Protein 3RJ2 (pdb70)

Structure (mmCIF, N/CA/C/O backbone):
data_3RJ2
#
_entry.id   3RJ2
#
_cell.length_a   60.066
_cell.length_b   41.002
_cell.length_c   52.386
_cell.angle_alpha   90.00
_cell.angle_beta   95.33
_cell.angle_gamma   90.00
#
_symmetry.space_group_name_H-M   'C 1 2 1'
#
loop_
_entity.id
_entity.type
_entity.pdbx_description
1 polymer 'Putative uncharacterized protein'
2 water water
#
loop_
_atom_site.group_PDB
_atom_site.id
_atom_site.type_symbol
_atom_site.label_atom_id
_atom_site.label_alt_id
_atom_site.label_comp_id
_atom_site.label_asym_id
_atom_site.label_entity_id
_atom_site.label_seq_id
_atom_site.pdbx_PDB_ins_code
_atom_site.Cartn_x
_atom_site.Cartn_y
_atom_site.Cartn_z
_atom_site.occupancy
_atom_site.B_iso_or_equiv
_atom_site.auth_seq_id
_atom_site.auth_comp_id
_atom_site.auth_asym_id
_atom_site.auth_atom_id
_atom_site.pdbx_PDB_model_num
ATOM 1 N N . ILE A 1 5 ? 11.160 12.735 38.524 1.00 17.83 5 ILE X N 1
ATOM 2 C CA . ILE A 1 5 ? 10.420 14.049 38.623 1.00 17.20 5 ILE X CA 1
ATOM 3 C C . ILE A 1 5 ? 10.346 14.763 37.270 1.00 17.11 5 ILE X C 1
ATOM 4 O O . ILE A 1 5 ? 11.362 15.123 36.668 1.00 16.48 5 ILE X O 1
ATOM 9 N N . VAL A 1 6 ? 9.123 14.960 36.798 1.00 17.71 6 VAL X N 1
ATOM 10 C CA . VAL A 1 6 ? 8.883 15.608 35.521 1.00 18.19 6 VAL X CA 1
ATOM 11 C C . VAL A 1 6 ? 7.898 16.713 35.787 1.00 18.85 6 VAL X C 1
ATOM 12 O O . VAL A 1 6 ? 6.796 16.467 36.261 1.00 19.61 6 VAL X O 1
ATOM 16 N N . ALA A 1 7 ? 8.317 17.938 35.528 1.00 19.47 7 ALA X N 1
ATOM 17 C CA . ALA A 1 7 ? 7.488 19.097 35.816 1.00 20.56 7 ALA X CA 1
ATOM 18 C C . ALA A 1 7 ? 7.020 19.752 34.528 1.00 21.34 7 ALA X C 1
ATOM 19 O O . ALA A 1 7 ? 7.816 20.015 33.624 1.00 21.82 7 ALA X O 1
ATOM 21 N N . ASN A 1 8 ? 5.714 19.972 34.438 1.00 22.14 8 ASN X N 1
ATOM 22 C CA . ASN A 1 8 ? 5.125 20.715 33.344 1.00 23.24 8 ASN X CA 1
ATOM 23 C C . ASN A 1 8 ? 4.774 22.098 33.893 1.00 23.15 8 ASN X C 1
ATOM 24 O O . ASN A 1 8 ? 3.867 22.225 34.720 1.00 22.88 8 ASN X O 1
ATOM 29 N N . CYS A 1 9 ? 5.524 23.117 33.465 1.00 22.76 9 CYS X N 1
ATOM 30 C CA . CYS A 1 9 ? 5.313 24.489 33.924 1.00 22.60 9 CYS X CA 1
ATOM 31 C C . CYS A 1 9 ? 4.715 25.369 32.837 1.00 21.85 9 CYS X C 1
ATOM 32 O O . CYS A 1 9 ? 5.319 25.539 31.767 1.00 20.74 9 CYS X O 1
ATOM 35 N N . GLU A 1 10 ? 3.527 25.911 33.127 1.00 20.89 10 GLU X N 1
ATOM 36 C CA . GLU A 1 10 ? 2.913 26.973 32.326 1.00 20.68 10 GLU X CA 1
ATOM 37 C C . GLU A 1 10 ? 3.118 28.329 33.003 1.00 19.03 10 GLU X C 1
ATOM 38 O O . GLU A 1 10 ? 2.507 28.621 34.024 1.00 18.45 10 GLU X O 1
ATOM 44 N N . PHE A 1 11 ? 3.993 29.134 32.418 1.00 17.76 11 PHE X N 1
ATOM 45 C CA . PHE A 1 11 ? 4.214 30.505 32.831 1.00 16.88 11 PHE X CA 1
ATOM 46 C C . PHE A 1 11 ? 3.266 31.377 32.049 1.00 16.14 11 PHE X C 1
ATOM 47 O O . PHE A 1 11 ? 3.208 31.284 30.829 1.00 16.73 11 PHE X O 1
ATOM 55 N N . VAL A 1 12 ? 2.497 32.188 32.767 1.00 15.63 12 VAL X N 1
ATOM 56 C CA . VAL A 1 12 ? 1.442 33.021 32.177 1.00 15.12 12 VAL X CA 1
ATOM 57 C C . VAL A 1 12 ? 1.842 34.479 32.319 1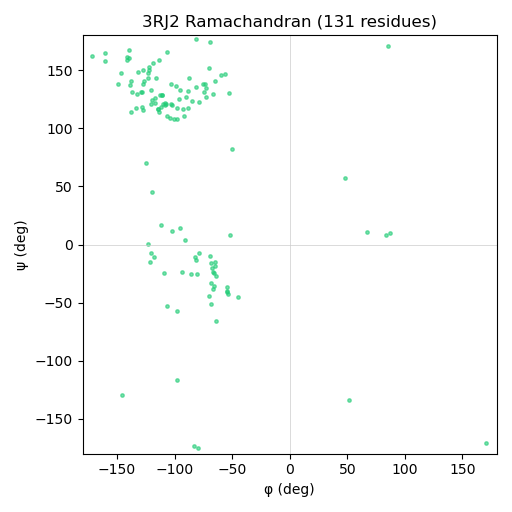.00 15.01 12 VAL X C 1
ATOM 58 O O . VAL A 1 12 ? 2.210 34.897 33.408 1.00 14.69 12 VAL X O 1
ATOM 62 N N . ASN A 1 13 ? 1.801 35.248 31.226 1.00 15.73 13 ASN X N 1
ATOM 63 C CA . ASN A 1 13 ? 2.080 36.685 31.315 1.00 16.48 13 ASN X CA 1
ATOM 64 C C . ASN A 1 13 ? 0.843 37.489 31.738 1.00 17.67 13 ASN X C 1
ATOM 65 O O . ASN A 1 13 ? -0.182 36.895 32.063 1.00 17.77 13 ASN X O 1
ATOM 70 N N . ALA A 1 14 ? 0.931 38.826 31.721 1.00 18.74 14 ALA X N 1
ATOM 71 C CA . ALA A 1 14 ? -0.146 39.688 32.217 1.00 19.90 14 ALA X CA 1
ATOM 72 C C . ALA A 1 14 ? -1.452 39.586 31.421 1.00 20.92 14 ALA X C 1
ATOM 73 O O . ALA A 1 14 ? -2.533 39.832 31.948 1.00 21.53 14 ALA X O 1
ATOM 75 N N . THR A 1 15 ? -1.359 39.234 30.149 1.00 21.41 15 THR X N 1
ATOM 76 C CA . THR A 1 15 ? -2.550 39.158 29.336 1.00 22.20 15 THR X CA 1
ATOM 77 C C . THR A 1 15 ? -3.027 37.715 29.130 1.00 21.91 15 THR X C 1
ATOM 78 O O . THR A 1 15 ? -3.885 37.478 28.288 1.00 22.81 15 THR X O 1
ATOM 82 N N . GLY A 1 16 ? -2.473 36.761 29.879 1.00 21.16 16 GLY X N 1
ATOM 83 C CA . GLY A 1 16 ? -2.887 35.354 29.773 1.00 20.62 16 GLY X CA 1
ATOM 84 C C . GLY A 1 16 ? -2.289 34.452 28.694 1.00 20.40 16 GLY X C 1
ATOM 85 O O . GLY A 1 16 ? -2.746 33.328 28.505 1.00 19.79 16 GLY X O 1
ATOM 86 N N . LYS A 1 17 ? -1.281 34.930 27.969 1.00 20.72 17 LYS X N 1
ATOM 87 C CA . LYS A 1 17 ? -0.585 34.075 27.026 1.00 21.45 17 LYS X CA 1
ATOM 88 C C . LYS A 1 17 ? 0.302 33.141 27.842 1.00 22.21 17 LYS X C 1
ATOM 89 O O . LYS A 1 17 ? 1.007 33.591 28.751 1.00 22.40 17 LYS X O 1
ATOM 95 N N . LYS A 1 18 ? 0.244 31.848 27.544 1.00 22.88 18 LYS X N 1
ATOM 96 C CA . LYS A 1 18 ? 0.994 30.847 28.314 1.00 24.32 18 LYS X CA 1
ATOM 97 C C . LYS A 1 18 ? 2.239 30.359 27.593 1.00 24.27 18 LYS X C 1
ATOM 98 O O . LYS A 1 18 ? 2.227 30.136 26.388 1.00 24.95 18 LYS X O 1
ATOM 104 N N . THR A 1 19 ? 3.316 30.215 28.347 1.00 24.07 19 THR X N 1
ATOM 105 C CA . THR A 1 19 ? 4.546 29.630 27.839 1.00 23.72 19 THR X CA 1
ATOM 106 C C . THR A 1 19 ? 4.743 28.327 28.610 1.00 23.44 19 THR X C 1
ATOM 107 O O . THR A 1 19 ? 4.876 28.316 29.835 1.00 22.06 19 THR X O 1
ATOM 111 N N . THR A 1 20 ? 4.709 27.221 27.883 1.00 23.74 20 THR X N 1
ATOM 112 C CA . THR A 1 20 ? 4.856 25.921 28.500 1.00 24.46 20 THR X CA 1
ATOM 113 C C . THR A 1 20 ? 6.306 25.467 28.434 1.00 24.38 20 THR X C 1
ATOM 114 O O . THR A 1 20 ? 6.961 25.585 27.395 1.00 24.44 20 THR X O 1
ATOM 118 N N . ILE A 1 21 ? 6.804 24.981 29.564 1.00 24.39 21 ILE X N 1
ATOM 119 C CA . ILE A 1 21 ? 8.126 24.399 29.630 1.00 24.72 21 ILE X CA 1
ATOM 120 C C . ILE A 1 21 ? 8.012 23.040 30.293 1.00 25.33 21 ILE X C 1
ATOM 121 O O . ILE A 1 21 ? 7.374 22.905 31.332 1.00 25.14 21 ILE X O 1
ATOM 126 N N . LEU A 1 22 ? 8.607 22.027 29.673 1.00 26.20 22 LEU X N 1
ATOM 127 C CA . LEU A 1 22 ? 8.596 20.690 30.238 1.00 27.70 22 LEU X CA 1
ATOM 128 C C . LEU A 1 22 ? 9.993 20.417 30.771 1.00 28.48 22 LEU X C 1
ATOM 129 O O . LEU A 1 22 ? 10.930 20.263 29.998 1.00 28.47 22 LEU X O 1
ATOM 134 N N . VAL A 1 23 ? 10.144 20.352 32.087 1.00 29.65 23 VAL X N 1
ATOM 135 C CA . VAL A 1 23 ? 11.488 20.226 32.661 1.00 31.16 23 VAL X CA 1
ATOM 136 C C . VAL A 1 23 ? 12.288 18.945 32.331 1.00 32.37 23 VAL X C 1
ATOM 137 O O . VAL A 1 23 ? 13.308 19.028 31.640 1.00 33.59 23 VAL X O 1
ATOM 141 N N . ASN A 1 24 ? 11.862 17.773 32.776 1.00 33.34 24 ASN X N 1
ATOM 142 C CA . ASN A 1 24 ? 12.710 16.589 32.564 1.00 34.25 24 ASN X CA 1
ATOM 143 C C . ASN A 1 24 ? 12.117 15.469 31.675 1.00 35.36 24 ASN X C 1
ATOM 144 O O . ASN A 1 24 ? 11.082 14.927 31.990 1.00 35.74 24 ASN X O 1
ATOM 149 N N . GLU A 1 25 ? 12.771 15.101 30.578 1.00 37.55 25 GLU X N 1
ATOM 150 C CA . GLU A 1 25 ? 12.322 13.903 29.813 1.00 39.49 25 GLU X CA 1
ATOM 151 C C . GLU A 1 25 ? 13.391 12.842 29.519 1.00 40.28 25 GLU X C 1
ATOM 152 O O . GLU A 1 25 ? 14.364 13.108 28.810 1.00 40.93 25 GLU X O 1
ATOM 158 N N . ASN A 1 26 ? 13.224 11.645 30.070 1.00 41.32 26 ASN X N 1
ATOM 159 C CA . ASN A 1 26 ? 12.323 11.389 31.190 1.00 42.45 26 ASN X CA 1
ATOM 160 C C . ASN A 1 26 ? 13.280 10.877 32.242 1.00 43.36 26 ASN X C 1
ATOM 161 O O . ASN A 1 26 ? 13.024 9.870 32.913 1.00 43.74 26 ASN X O 1
ATOM 166 N N . TRP A 1 27 ? 14.401 11.595 32.358 1.00 44.05 27 TRP X N 1
ATOM 167 C CA . TRP A 1 27 ? 15.605 11.117 33.030 1.00 44.95 27 TRP X CA 1
ATOM 168 C C . TRP A 1 27 ? 15.290 10.568 34.418 1.00 44.33 27 TRP X C 1
ATOM 169 O O . TRP A 1 27 ? 15.412 11.264 35.431 1.00 43.60 27 TRP X O 1
ATOM 180 N N . ALA A 1 28 ? 14.836 9.305 34.412 1.00 44.20 28 ALA X N 1
ATOM 181 C CA . ALA A 1 28 ? 14.551 8.506 35.620 1.00 43.68 28 ALA X CA 1
ATOM 182 C C . ALA A 1 28 ? 15.749 8.497 36.583 1.00 43.00 28 ALA X C 1
ATOM 183 O O . ALA A 1 28 ? 15.785 7.757 37.581 1.00 43.15 28 ALA X O 1
ATOM 185 N N . LYS A 1 29 ? 16.726 9.336 36.248 1.00 42.05 29 LYS X N 1
ATOM 186 C CA . LYS A 1 29 ? 17.786 9.732 37.156 1.00 41.21 29 LYS X CA 1
ATOM 187 C C . LYS A 1 29 ? 17.107 10.596 38.214 1.00 39.44 29 LYS X C 1
ATOM 188 O O . LYS A 1 29 ? 15.915 10.854 38.129 1.00 39.75 29 LYS X O 1
ATOM 194 N N . TYR A 1 30 ? 17.835 11.000 39.237 1.00 37.51 30 TYR X N 1
ATOM 195 C CA . TYR A 1 30 ? 17.164 11.365 40.475 1.00 35.12 30 TYR X CA 1
ATOM 196 C C . TYR A 1 30 ? 16.947 12.889 40.654 1.00 32.14 30 TYR X C 1
ATOM 197 O O . TYR A 1 30 ? 16.216 13.490 39.845 1.00 31.58 30 TYR X O 1
ATOM 206 N N . CYS A 1 31 ? 17.556 13.505 41.674 1.00 28.35 31 CYS X N 1
ATOM 207 C CA . CYS A 1 31 ? 17.399 14.947 41.935 1.00 24.86 31 CYS X CA 1
ATOM 208 C C . CYS A 1 31 ? 17.980 15.837 40.838 1.00 22.77 31 CYS X C 1
ATOM 209 O O . CYS A 1 31 ? 19.033 15.540 40.272 1.00 22.49 31 CYS X O 1
ATOM 212 N N . TRP A 1 32 ? 17.276 16.921 40.539 1.00 19.96 32 TRP X N 1
ATOM 213 C CA . TRP A 1 32 ? 17.794 17.953 39.650 1.00 17.35 32 TRP X CA 1
ATOM 214 C C . TRP A 1 32 ? 17.444 19.352 40.142 1.00 16.16 32 TRP X C 1
ATOM 215 O O . TRP A 1 32 ? 16.641 19.518 41.060 1.00 15.05 32 TRP X O 1
ATOM 226 N N . ILE A 1 33 ? 18.098 20.345 39.545 1.00 15.16 33 ILE X N 1
ATOM 227 C CA . ILE A 1 33 ? 17.809 21.755 39.782 1.00 14.49 33 ILE X CA 1
ATOM 228 C C . ILE A 1 33 ? 17.587 22.352 38.407 1.00 13.90 33 ILE X C 1
ATOM 229 O O . ILE A 1 33 ? 18.258 21.983 37.437 1.00 13.82 33 ILE X O 1
ATOM 234 N N . TRP A 1 34 ? 16.610 23.243 38.323 1.00 12.94 34 TRP X N 1
ATOM 235 C CA . TRP A 1 34 ? 16.261 23.890 37.081 1.00 12.56 34 TRP X CA 1
ATOM 236 C C . TRP A 1 34 ? 16.221 25.400 37.284 1.00 12.29 34 TRP X C 1
ATOM 237 O O . TRP A 1 34 ? 15.621 25.887 38.241 1.00 11.19 34 TRP X O 1
ATOM 248 N N . THR A 1 35 ? 16.885 26.116 36.382 1.00 12.12 35 THR X N 1
ATOM 249 C CA . THR A 1 35 ? 16.922 27.579 36.370 1.00 13.03 35 THR X CA 1
ATOM 250 C C . THR A 1 35 ? 16.370 28.152 35.058 1.00 12.55 35 THR X C 1
ATOM 251 O O . THR A 1 35 ? 16.733 27.705 33.976 1.00 12.65 35 THR X O 1
ATOM 255 N N . TYR A 1 36 ? 15.503 29.151 35.163 1.00 12.40 36 TYR X N 1
ATOM 256 C CA . TYR A 1 36 ? 14.881 29.753 33.988 1.00 12.82 36 TYR X CA 1
ATOM 257 C C . TYR A 1 36 ? 14.937 31.262 34.094 1.00 13.13 36 TYR X C 1
ATOM 258 O O . TYR A 1 36 ? 14.368 31.843 35.019 1.00 13.28 36 TYR X O 1
ATOM 267 N N . LYS A 1 37 ? 15.632 31.885 33.151 1.00 13.56 37 LYS X N 1
ATOM 268 C CA . LYS A 1 37 ? 15.652 33.337 33.025 1.00 14.67 37 LYS X CA 1
ATOM 269 C C . LYS A 1 37 ? 14.437 33.740 32.205 1.00 14.51 37 LYS X C 1
ATOM 270 O O . LYS A 1 37 ? 14.259 33.251 31.100 1.00 14.52 37 LYS X O 1
ATOM 276 N N . PHE A 1 38 ? 13.595 34.607 32.756 1.00 14.75 38 PHE X N 1
ATOM 277 C CA . PHE A 1 38 ? 12.382 35.058 32.063 1.00 15.07 38 PHE X CA 1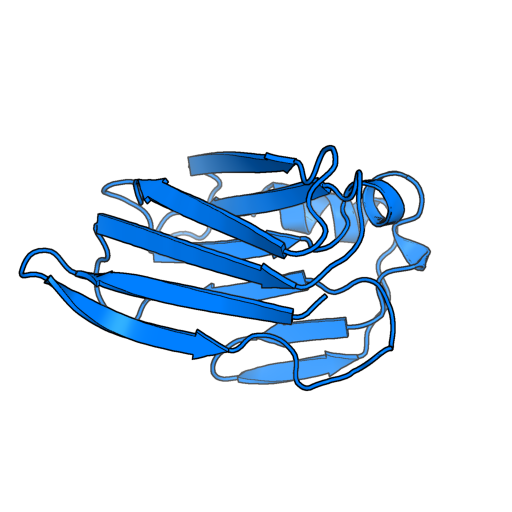
ATOM 278 C C . PHE A 1 38 ? 12.719 35.898 30.829 1.00 15.91 38 PHE X C 1
ATOM 279 O O . PHE A 1 38 ? 13.525 36.829 30.921 1.00 15.82 38 PHE X O 1
ATOM 287 N N . PRO A 1 39 ? 12.124 35.559 29.669 1.00 16.81 39 PRO X N 1
ATOM 288 C CA . PRO A 1 39 ? 12.257 36.428 28.495 1.00 17.32 39 PRO X CA 1
ATOM 289 C C . PRO A 1 39 ? 11.250 37.591 28.547 1.00 18.01 39 PRO X C 1
ATOM 290 O O . PRO A 1 39 ? 11.365 38.536 27.766 1.00 17.91 39 PRO X O 1
ATOM 294 N N . GLU A 1 40 ? 10.297 37.511 29.484 1.00 18.20 40 GLU X N 1
ATOM 295 C CA . GLU A 1 40 ? 9.255 38.525 29.696 1.00 18.71 40 GLU X CA 1
ATOM 296 C C . GLU A 1 40 ? 8.689 38.349 31.108 1.00 18.50 40 GLU X C 1
ATOM 297 O O . GLU A 1 40 ? 8.907 37.314 31.734 1.00 18.35 40 GLU X O 1
ATOM 303 N N . LYS A 1 41 ? 7.959 39.341 31.608 1.00 18.34 41 LYS X N 1
ATOM 304 C CA . LYS A 1 41 ? 7.395 39.251 32.962 1.00 18.55 41 LYS X CA 1
ATOM 305 C C . LYS A 1 41 ? 6.229 38.258 33.008 1.00 17.29 41 LYS X C 1
ATOM 306 O O . LYS A 1 41 ? 5.362 38.230 32.131 1.00 17.01 41 LYS X O 1
ATOM 312 N N . TYR A 1 42 ? 6.228 37.410 34.019 1.00 15.42 42 TYR X N 1
ATOM 313 C CA . TYR A 1 42 ? 5.137 36.474 34.169 1.00 14.01 42 TYR X CA 1
ATOM 314 C C . TYR A 1 42 ? 4.426 36.871 35.424 1.00 13.33 42 TYR X C 1
ATOM 315 O O . TYR A 1 42 ? 5.025 37.526 36.263 1.00 13.36 42 TYR X O 1
ATOM 324 N N . THR A 1 43 ? 3.166 36.477 35.566 1.00 12.90 43 THR X N 1
ATOM 325 C CA . THR A 1 43 ? 2.405 36.794 36.766 1.00 12.58 43 THR X CA 1
ATOM 326 C C . THR A 1 43 ? 1.903 35.546 37.472 1.00 12.93 43 THR X C 1
ATOM 327 O O . THR A 1 43 ? 1.493 35.600 38.632 1.00 12.99 43 THR X O 1
ATOM 331 N N . LEU A 1 44 ? 1.937 34.416 36.779 1.00 12.92 44 LEU X N 1
ATOM 332 C CA . LEU A 1 44 ? 1.370 33.196 37.322 1.00 13.25 44 LEU X CA 1
ATOM 333 C C . LEU A 1 44 ? 2.142 31.998 36.796 1.00 13.58 44 LEU X C 1
ATOM 334 O O . LEU A 1 44 ? 2.510 31.951 35.617 1.00 13.93 44 LEU X O 1
ATOM 339 N N . LEU A 1 45 ? 2.412 31.045 37.682 1.00 14.14 45 LEU X N 1
ATOM 340 C CA . LEU A 1 45 ? 2.973 29.761 37.294 1.00 14.49 45 LEU X CA 1
ATOM 341 C C . LEU A 1 45 ? 1.951 28.653 37.569 1.00 14.82 45 LEU X C 1
ATOM 342 O O . LEU A 1 45 ? 1.580 28.442 38.711 1.00 14.86 45 LEU X O 1
ATOM 347 N N . ARG A 1 46 ? 1.493 27.969 36.524 1.00 14.96 46 ARG X N 1
ATOM 348 C CA . ARG A 1 46 ? 0.646 26.790 36.691 1.00 16.04 46 ARG X CA 1
ATOM 349 C C . ARG A 1 46 ? 1.501 25.541 36.462 1.00 15.99 46 ARG X C 1
ATOM 350 O O . ARG A 1 46 ? 2.088 25.370 35.408 1.00 15.74 46 ARG X O 1
ATOM 358 N N . TYR A 1 47 ? 1.575 24.673 37.459 1.00 15.93 47 TYR X N 1
ATOM 359 C CA . TYR A 1 47 ? 2.451 23.520 37.359 1.00 16.19 47 TYR X CA 1
ATOM 360 C C . TYR A 1 47 ? 1.683 22.207 37.428 1.00 16.39 47 TYR X C 1
ATOM 361 O O . TYR A 1 47 ? 0.587 22.144 37.973 1.00 16.17 47 TYR X O 1
ATOM 370 N N . SER A 1 48 ? 2.288 21.163 36.873 1.00 16.70 48 SER X N 1
ATOM 371 C CA . SER A 1 48 ? 1.856 19.796 37.084 1.00 17.32 48 SER X CA 1
ATOM 372 C C . SER A 1 48 ? 3.115 18.959 37.282 1.00 17.51 48 SER X C 1
ATOM 373 O O . SER A 1 48 ? 3.924 18.841 36.360 1.00 17.17 48 SER X O 1
ATOM 376 N N . VAL A 1 49 ? 3.306 18.406 38.478 1.00 17.44 49 VAL X N 1
ATOM 377 C CA . VAL A 1 49 ? 4.556 17.711 38.780 1.00 18.31 49 VAL X CA 1
ATOM 378 C C . VAL A 1 49 ? 4.342 16.213 38.944 1.00 19.01 49 VAL X C 1
ATOM 379 O O . VAL A 1 49 ? 3.609 15.778 39.824 1.00 18.97 49 VAL X O 1
ATOM 383 N N . ASP A 1 50 ? 4.995 15.444 38.082 1.00 20.02 50 ASP X N 1
ATOM 384 C CA . ASP A 1 50 ? 4.954 13.986 38.126 1.00 21.26 50 ASP X CA 1
ATOM 385 C C . ASP A 1 50 ? 6.115 13.502 38.988 1.00 20.83 50 ASP X C 1
ATOM 386 O O . ASP A 1 50 ? 7.278 13.647 38.607 1.00 20.60 50 ASP X O 1
ATOM 391 N N . GLY A 1 51 ? 5.801 12.969 40.164 1.00 20.74 51 GLY X N 1
ATOM 392 C CA . GLY A 1 51 ? 6.814 12.480 41.086 1.00 20.76 51 GLY X CA 1
ATOM 393 C C . GLY A 1 51 ? 6.336 11.266 41.868 1.00 21.57 51 GLY X C 1
ATOM 394 O O . GLY A 1 51 ? 5.844 10.285 41.288 1.00 21.67 51 GLY X O 1
ATOM 395 N N . GLU A 1 52 ? 6.487 11.342 43.189 1.00 21.24 52 GLU X N 1
ATOM 396 C CA . GLU A 1 52 ? 6.114 10.276 44.111 1.00 21.31 52 GLU X CA 1
ATOM 397 C C . GLU A 1 52 ? 5.509 10.925 45.352 1.00 20.50 52 GLU X C 1
ATOM 398 O O . GLU A 1 52 ? 5.758 12.104 45.619 1.00 19.46 52 GLU X O 1
ATOM 404 N N . MET A 1 53 ? 4.722 10.154 46.099 1.00 19.41 53 MET X N 1
ATOM 405 C CA . MET A 1 53 ? 4.056 10.656 47.289 1.00 18.78 53 MET X CA 1
ATOM 406 C C . MET A 1 53 ? 5.094 11.154 48.267 1.00 18.24 53 MET X C 1
ATOM 407 O O . MET A 1 53 ? 6.186 10.586 48.357 1.00 17.52 53 MET X O 1
ATOM 412 N N . PHE A 1 54 ? 4.727 12.208 48.995 1.00 17.40 54 PHE X N 1
ATOM 413 C CA . PHE A 1 54 ? 5.535 12.813 50.057 1.00 17.63 54 PHE X CA 1
ATOM 414 C C . PHE A 1 54 ? 6.825 13.483 49.566 1.00 17.83 54 PHE X C 1
ATOM 415 O O . PHE A 1 54 ? 7.654 13.872 50.383 1.00 18.71 54 PHE X O 1
ATOM 423 N N . MET A 1 55 ? 6.986 13.652 48.249 1.00 17.11 55 MET X N 1
ATOM 424 C CA . MET A 1 55 ? 8.112 14.465 47.727 1.00 16.68 55 MET X CA 1
ATOM 425 C C . MET A 1 55 ? 7.895 15.948 48.032 1.00 15.53 55 MET X C 1
ATOM 426 O O . MET A 1 55 ? 6.768 16.409 48.127 1.00 15.49 55 MET X O 1
ATOM 431 N N . ARG A 1 56 ? 8.980 16.694 48.167 1.00 14.70 56 ARG X N 1
ATOM 432 C CA . ARG A 1 56 ? 8.877 18.129 48.319 1.00 14.08 56 ARG X CA 1
ATOM 433 C C . ARG A 1 56 ? 9.767 18.760 47.274 1.00 13.07 56 ARG X C 1
ATOM 434 O O . ARG A 1 56 ? 10.870 18.284 47.054 1.00 12.79 56 ARG X O 1
ATOM 442 N N . HIS A 1 57 ? 9.280 19.818 46.638 1.00 11.83 57 HIS X N 1
ATOM 443 C CA . HIS A 1 57 ? 10.092 20.624 45.725 1.00 11.50 57 HIS X CA 1
ATOM 444 C C . HIS A 1 57 ? 10.117 22.074 46.190 1.00 11.08 57 HIS X C 1
ATOM 445 O O . HIS A 1 57 ? 9.177 22.543 46.838 1.00 11.22 57 HIS X O 1
ATOM 452 N N . ARG A 1 58 ? 11.187 22.780 45.856 1.00 10.24 58 ARG X N 1
ATOM 453 C CA . ARG A 1 58 ? 11.255 24.197 46.121 1.00 10.36 58 ARG X CA 1
ATOM 454 C C . ARG A 1 58 ? 11.212 24.986 44.810 1.00 10.02 58 ARG X C 1
ATOM 455 O O . ARG A 1 58 ? 11.958 24.705 43.863 1.00 9.01 58 ARG X O 1
ATOM 463 N N . VAL A 1 59 ? 10.302 25.957 44.765 1.00 9.71 59 VAL X N 1
ATOM 464 C CA . VAL A 1 59 ? 10.239 26.943 43.690 1.00 9.68 59 VAL X CA 1
ATOM 465 C C . VAL A 1 59 ? 10.669 28.295 44.261 1.00 9.77 59 VAL X C 1
ATOM 466 O O . VAL A 1 59 ? 10.056 28.804 45.201 1.00 9.10 59 VAL X O 1
ATOM 470 N N . THR A 1 60 ? 11.717 28.863 43.681 1.00 9.55 60 THR X N 1
ATOM 471 C CA . THR A 1 60 ? 12.321 30.087 44.180 1.00 10.00 60 THR X CA 1
ATOM 472 C C . THR A 1 60 ? 12.295 31.085 43.029 1.00 10.78 60 THR X C 1
ATOM 473 O O . THR A 1 60 ? 12.436 30.702 41.847 1.00 10.75 60 THR X O 1
ATOM 477 N N . PHE A 1 61 ? 12.059 32.346 43.380 1.00 11.06 61 PHE X N 1
ATOM 478 C CA . PHE A 1 61 ? 12.172 33.451 42.445 1.00 11.58 61 PHE X CA 1
ATOM 479 C C . PHE A 1 61 ? 13.284 34.401 42.880 1.00 12.13 61 PHE X C 1
ATOM 480 O O . PHE A 1 61 ? 13.490 34.639 44.086 1.00 11.91 61 PHE X O 1
ATOM 488 N N . PHE A 1 62 ? 13.983 34.933 41.883 1.00 12.06 62 PHE X N 1
ATOM 489 C CA . PHE A 1 62 ? 15.072 35.878 42.072 1.00 12.40 62 PHE X CA 1
ATOM 490 C C . PHE A 1 62 ? 14.805 37.105 41.197 1.00 12.97 62 PHE X C 1
ATOM 491 O O . PHE A 1 62 ? 14.166 36.993 40.134 1.00 12.56 62 PHE X O 1
ATOM 499 N N . ASN A 1 63 ? 15.285 38.266 41.640 1.00 13.86 63 ASN X N 1
ATOM 500 C CA . ASN A 1 63 ? 15.133 39.508 40.862 1.00 15.28 63 ASN X CA 1
ATOM 501 C C . ASN A 1 63 ? 16.157 39.638 39.732 1.00 16.29 63 ASN X C 1
ATOM 502 O O . ASN A 1 63 ? 16.932 38.709 39.482 1.00 17.12 63 ASN X O 1
ATOM 507 N N . ALA A 1 64 ? 16.164 40.781 39.042 1.00 17.69 64 ALA X N 1
ATOM 508 C CA . ALA A 1 64 ? 16.988 40.957 37.850 1.00 18.35 64 ALA X CA 1
ATOM 509 C C . ALA A 1 64 ? 18.484 40.970 38.153 1.00 19.13 64 ALA X C 1
ATOM 510 O O . ALA A 1 64 ? 19.303 40.737 37.261 1.00 19.53 64 ALA X O 1
ATOM 512 N N . THR A 1 65 ? 18.841 41.243 39.403 1.00 19.31 65 THR X N 1
ATOM 513 C CA . THR A 1 65 ? 20.240 41.162 39.829 1.00 20.37 65 THR X CA 1
ATOM 514 C C . THR A 1 65 ? 20.575 39.762 40.376 1.00 20.41 65 THR X C 1
ATOM 515 O O . THR A 1 65 ? 21.694 39.508 40.822 1.00 20.90 65 THR X O 1
ATOM 519 N N . GLY A 1 66 ? 19.604 38.852 40.310 1.00 19.82 66 GLY X N 1
ATOM 520 C CA . GLY A 1 66 ? 19.822 37.466 40.705 1.00 19.78 66 GLY X CA 1
ATOM 521 C C . GLY A 1 66 ? 19.614 37.201 42.173 1.00 19.14 66 GLY X C 1
ATOM 522 O O . GLY A 1 66 ? 19.933 36.121 42.650 1.00 19.70 66 GLY X O 1
ATOM 523 N N . ARG A 1 67 ? 19.071 38.183 42.884 1.00 18.93 67 ARG X N 1
ATOM 524 C CA . ARG A 1 67 ? 18.878 38.083 44.326 1.00 19.19 67 ARG X CA 1
ATOM 525 C C . ARG A 1 67 ? 17.536 37.432 44.709 1.00 17.93 67 ARG X C 1
ATOM 526 O O . ARG A 1 67 ? 16.513 37.650 44.064 1.00 16.76 67 ARG X O 1
ATOM 534 N N . TYR A 1 68 ? 17.566 36.654 45.782 1.00 16.59 68 TYR X N 1
ATOM 535 C CA . TYR A 1 68 ? 16.385 35.998 46.330 1.00 16.53 68 TYR X CA 1
ATOM 536 C C . TYR A 1 68 ? 15.220 36.959 46.598 1.00 16.30 68 TYR X C 1
ATOM 537 O O . TYR A 1 68 ? 15.400 38.006 47.237 1.00 16.35 68 TYR X O 1
ATOM 546 N N . ILE A 1 69 ? 14.028 36.594 46.122 1.00 15.43 69 ILE X N 1
ATOM 547 C CA . ILE A 1 69 ? 12.803 37.332 46.467 1.00 14.46 69 ILE X CA 1
ATOM 548 C C . ILE A 1 69 ? 11.975 36.509 47.434 1.00 14.48 69 ILE X C 1
ATOM 549 O O . ILE A 1 69 ? 11.550 36.996 48.488 1.00 14.64 69 ILE X O 1
ATOM 554 N N . THR A 1 70 ? 11.712 35.266 47.049 1.00 14.01 70 THR X N 1
ATOM 555 C CA . THR A 1 70 ? 10.814 34.407 47.806 1.00 14.32 70 THR X CA 1
ATOM 556 C C . THR A 1 70 ? 10.845 32.975 47.260 1.00 13.99 70 THR X C 1
ATOM 557 O O . THR A 1 70 ? 11.297 32.745 46.137 1.00 13.53 70 THR X O 1
ATOM 561 N N . HIS A 1 71 ? 10.374 32.030 48.069 1.00 13.80 71 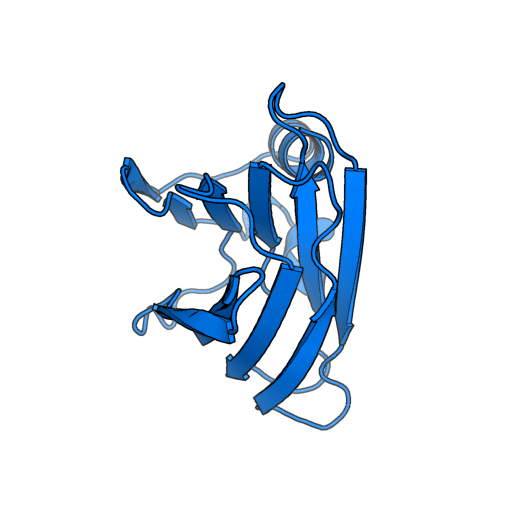HIS X N 1
ATOM 562 C CA . HIS A 1 71 ? 10.225 30.640 47.646 1.00 13.74 71 HIS X CA 1
ATOM 563 C C . HIS A 1 71 ? 8.929 30.045 48.181 1.00 14.34 71 HIS X C 1
ATOM 564 O O . HIS A 1 71 ? 8.324 30.585 49.123 1.00 13.79 71 HIS X O 1
ATOM 571 N N . THR A 1 72 ? 8.503 28.953 47.551 1.00 14.61 72 THR X N 1
ATOM 572 C CA . THR A 1 72 ? 7.391 28.141 48.025 1.00 15.38 72 THR X CA 1
ATOM 573 C C . THR A 1 72 ? 7.873 26.687 47.982 1.00 15.21 72 THR X C 1
ATOM 574 O O . THR A 1 72 ? 8.694 26.330 47.135 1.00 14.97 72 THR X O 1
ATOM 578 N N . HIS A 1 73 ? 7.384 25.861 48.898 1.00 15.18 73 HIS X N 1
ATOM 579 C CA . HIS A 1 73 ? 7.564 24.407 48.783 1.00 15.46 73 HIS X CA 1
ATOM 580 C C . HIS A 1 73 ? 6.324 23.792 48.206 1.00 15.35 73 HIS X C 1
ATOM 581 O O . HIS A 1 73 ? 5.209 24.145 48.599 1.00 15.76 73 HIS X O 1
ATOM 588 N N . LEU A 1 74 ? 6.522 22.873 47.274 1.00 15.48 74 LEU X N 1
ATOM 589 C CA . LEU A 1 74 ? 5.454 22.015 46.771 1.00 15.22 74 LEU X CA 1
ATOM 590 C C . LEU A 1 74 ? 5.520 20.664 47.501 1.00 15.55 74 LEU X C 1
ATOM 591 O O . LEU A 1 74 ? 6.520 19.957 47.409 1.00 15.37 74 LEU X O 1
ATOM 596 N N . ASN A 1 75 ? 4.465 20.335 48.248 1.00 15.61 75 ASN X N 1
ATOM 597 C CA . ASN A 1 75 ? 4.399 19.091 49.005 1.00 15.93 75 ASN X CA 1
ATOM 598 C C . ASN A 1 75 ? 3.420 18.089 48.373 1.00 16.43 75 ASN X C 1
ATOM 599 O O . ASN A 1 75 ? 2.234 18.393 48.205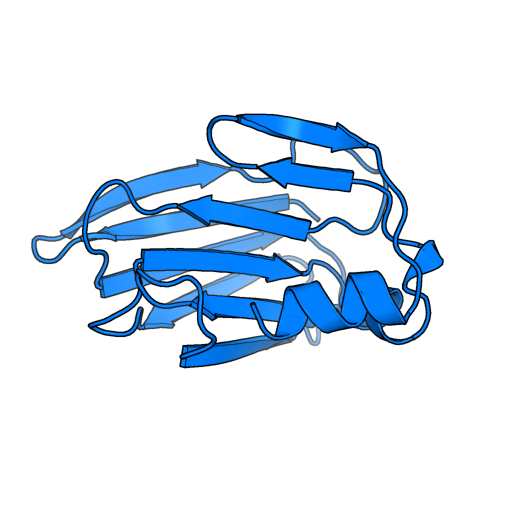 1.00 16.11 75 ASN X O 1
ATOM 604 N N . HIS A 1 76 ? 3.915 16.909 48.003 1.00 16.35 76 HIS X N 1
ATOM 605 C CA . HIS A 1 76 ? 3.072 15.921 47.307 1.00 17.10 76 HIS X CA 1
ATOM 606 C C . HIS A 1 76 ? 1.965 15.321 48.173 1.00 17.79 76 HIS X C 1
ATOM 607 O O . HIS A 1 76 ? 0.886 15.008 47.667 1.00 18.70 76 HIS X O 1
ATOM 614 N N . GLY A 1 77 ? 2.217 15.158 49.465 1.00 18.30 77 GLY X N 1
ATOM 615 C CA . GLY A 1 77 ? 1.288 14.397 50.321 1.00 19.29 77 GLY X CA 1
ATOM 616 C C . GLY A 1 77 ? 1.001 13.041 49.679 1.00 19.98 77 GLY X C 1
ATOM 617 O O . GLY A 1 77 ? 1.919 12.376 49.197 1.00 19.43 77 GLY X O 1
ATOM 618 N N . LEU A 1 78 ? -0.273 12.655 49.628 1.00 20.49 78 LEU X N 1
ATOM 619 C CA . LEU A 1 78 ? -0.663 11.378 49.036 1.00 21.33 78 LEU X CA 1
ATOM 620 C C . LEU A 1 78 ? -0.709 11.360 47.497 1.00 21.93 78 LEU X C 1
ATOM 621 O O . LEU A 1 78 ? -0.892 10.293 46.891 1.00 22.50 78 LEU X O 1
ATOM 626 N N . GLU A 1 79 ? -0.534 12.517 46.866 1.00 22.30 79 GLU X N 1
ATOM 627 C CA . GLU A 1 79 ? -0.579 12.618 45.398 1.00 23.21 79 GLU X CA 1
ATOM 628 C C . GLU A 1 79 ? 0.791 12.365 44.777 1.00 23.33 79 GLU X C 1
ATOM 629 O O . GLU A 1 79 ? 1.789 12.956 45.199 1.00 23.60 79 GLU X O 1
ATOM 635 N N . ASP A 1 80 ? 0.850 11.516 43.761 1.00 23.14 80 ASP X N 1
ATOM 636 C CA . ASP A 1 80 ? 2.102 11.354 43.022 1.00 23.51 80 ASP X CA 1
ATOM 637 C C . ASP A 1 80 ? 2.236 12.394 41.909 1.00 22.80 80 ASP X C 1
ATOM 638 O O . ASP A 1 80 ? 3.343 12.733 41.493 1.00 22.62 80 ASP X O 1
ATOM 643 N N . VAL A 1 81 ? 1.099 12.894 41.439 1.00 22.29 81 VAL X N 1
ATOM 644 C CA . VAL A 1 81 ? 1.066 14.004 40.488 1.00 21.74 81 VAL X CA 1
ATOM 645 C C . VAL A 1 81 ? 0.443 15.216 41.181 1.00 21.56 81 VAL X C 1
ATOM 646 O O . VAL A 1 81 ? -0.733 15.200 41.559 1.00 21.46 81 VAL X O 1
ATOM 650 N N . LEU A 1 82 ? 1.257 16.252 41.368 1.00 21.10 82 LEU X N 1
ATOM 651 C CA . LEU A 1 82 ? 0.860 17.430 42.132 1.00 20.65 82 LEU X CA 1
ATOM 652 C C . LEU A 1 82 ? 0.644 18.613 41.209 1.00 20.69 82 LEU X C 1
ATOM 653 O O . LEU A 1 82 ? 1.541 19.015 40.491 1.00 20.78 82 LEU X O 1
ATOM 658 N N . GLU A 1 83 ? -0.567 19.161 41.244 1.00 20.87 83 GLU X N 1
ATOM 659 C CA . GLU A 1 83 ? -0.968 20.233 40.362 1.00 20.74 83 GLU X CA 1
ATOM 660 C C . GLU A 1 83 ? -1.434 21.418 41.178 1.00 20.44 83 GLU X C 1
ATOM 661 O O . GLU A 1 83 ? -1.989 21.275 42.288 1.00 20.21 83 GLU X O 1
ATOM 667 N N . GLY A 1 84 ? -1.195 22.598 40.630 1.00 19.19 84 GLY X N 1
ATOM 668 C CA . GLY A 1 84 ? -1.584 23.813 41.298 1.00 18.25 84 GLY X CA 1
ATOM 669 C C . GLY A 1 84 ? -1.005 25.006 40.596 1.00 17.64 84 GLY X C 1
ATOM 670 O O . GLY A 1 84 ? -0.454 24.897 39.508 1.00 17.30 84 GLY X O 1
ATOM 671 N N . SER A 1 85 ? -1.133 26.160 41.226 1.00 17.43 85 SER X N 1
ATOM 672 C CA . SER A 1 85 ? -0.558 27.347 40.655 1.00 17.76 85 SER X CA 1
ATOM 673 C C . SER A 1 85 ? 0.028 28.216 41.735 1.00 17.27 85 SER X C 1
ATOM 674 O O . SER A 1 85 ? -0.291 28.062 42.915 1.00 17.36 85 SER X O 1
ATOM 677 N N . LEU A 1 86 ? 0.901 29.111 41.295 1.00 17.11 86 LEU X N 1
ATOM 678 C CA . LEU A 1 86 ? 1.714 29.972 42.140 1.00 17.60 86 LEU X CA 1
ATOM 679 C C . LEU A 1 86 ? 1.767 31.366 41.540 1.00 16.64 86 LEU X C 1
ATOM 680 O O . LEU A 1 86 ? 1.987 31.511 40.328 1.00 16.12 86 LEU X O 1
ATOM 685 N N . ALA A 1 87 ? 1.638 32.379 42.385 1.00 15.60 87 ALA X N 1
ATOM 686 C CA . ALA A 1 87 ? 1.821 33.745 41.935 1.00 15.79 87 ALA X CA 1
ATOM 687 C C . ALA A 1 87 ? 3.309 34.003 41.696 1.00 15.34 87 ALA X C 1
ATOM 688 O O . ALA A 1 87 ? 4.138 33.556 42.458 1.00 14.75 87 ALA X O 1
ATOM 690 N N . VAL A 1 88 ? 3.627 34.691 40.605 1.00 15.32 88 VAL X N 1
ATOM 691 C CA . VAL A 1 88 ? 4.991 35.108 40.304 1.00 14.75 88 VAL X CA 1
ATOM 692 C C . VAL A 1 88 ? 5.156 36.561 40.801 1.00 15.74 88 VAL X C 1
ATOM 693 O O . VAL A 1 88 ? 4.358 37.432 40.445 1.00 15.69 88 VAL X O 1
ATOM 697 N N . PRO A 1 89 ? 6.167 36.824 41.657 1.00 16.63 89 PRO X N 1
ATOM 698 C CA . PRO A 1 89 ? 6.403 38.177 42.176 1.00 17.39 89 PRO X CA 1
ATOM 699 C C . PRO A 1 89 ? 6.607 39.210 41.058 1.00 18.56 89 PRO X C 1
ATOM 700 O O . PRO A 1 89 ? 7.165 38.877 40.008 1.00 18.72 89 PRO X O 1
ATOM 704 N N . LYS A 1 90 ? 6.154 40.443 41.296 1.00 19.30 90 LYS X N 1
ATOM 705 C CA . LYS A 1 90 ? 6.368 41.590 40.402 1.00 20.54 90 LYS X CA 1
ATOM 706 C C . LYS A 1 90 ? 7.800 41.714 39.868 1.00 20.00 90 LYS X C 1
ATOM 707 O O . LYS A 1 90 ? 8.016 41.971 38.674 1.00 20.41 90 LYS X O 1
ATOM 713 N N . ASP A 1 91 ? 8.769 41.552 40.764 1.00 19.78 91 ASP X N 1
ATOM 714 C CA . ASP A 1 91 ? 10.202 41.729 40.452 1.00 19.42 91 ASP X CA 1
ATOM 715 C C . ASP A 1 91 ? 10.949 40.437 40.104 1.00 18.41 91 ASP X C 1
ATOM 716 O O . ASP A 1 91 ? 12.188 40.412 40.090 1.00 18.63 91 ASP X O 1
ATOM 721 N N . ALA A 1 92 ? 10.209 39.368 39.830 1.00 16.78 92 ALA X N 1
ATOM 722 C CA . ALA A 1 92 ? 10.825 38.112 39.443 1.00 15.53 92 ALA X CA 1
ATOM 723 C C . ALA A 1 92 ? 11.366 38.210 38.025 1.00 14.71 92 ALA X C 1
ATOM 724 O O . ALA A 1 92 ? 10.648 38.597 37.106 1.00 14.21 92 ALA X O 1
ATOM 726 N N . ALA A 1 93 ? 12.648 37.869 37.877 1.00 13.95 93 ALA X N 1
ATOM 727 C CA . ALA A 1 93 ? 13.311 37.777 36.576 1.00 12.96 93 ALA X CA 1
ATOM 728 C C . ALA A 1 93 ? 13.811 36.352 36.285 1.00 12.30 93 ALA X C 1
ATOM 729 O O . ALA A 1 93 ? 14.210 36.048 35.152 1.00 11.42 93 ALA X O 1
ATOM 731 N N . TYR A 1 94 ? 13.781 35.493 37.309 1.00 11.48 94 TYR X N 1
ATOM 732 C CA . TYR A 1 94 ? 14.259 34.102 37.232 1.00 11.60 94 TYR X CA 1
ATOM 733 C C . TYR A 1 94 ? 13.440 33.203 38.116 1.00 11.58 94 TYR X C 1
ATOM 734 O O . TYR A 1 94 ? 13.008 33.613 39.201 1.00 11.06 94 TYR X O 1
ATOM 743 N N . ALA A 1 95 ? 13.281 31.958 37.677 1.00 11.60 95 ALA X N 1
ATOM 744 C CA . ALA A 1 95 ? 12.692 30.920 38.503 1.00 11.69 95 ALA X CA 1
ATOM 745 C C . ALA A 1 95 ? 13.689 29.773 38.629 1.00 11.35 95 ALA X C 1
ATOM 746 O O . ALA A 1 95 ? 14.499 29.540 37.741 1.00 12.15 95 ALA X O 1
ATOM 748 N N . ARG A 1 96 ? 13.633 29.080 39.750 1.00 10.66 96 ARG X N 1
ATOM 749 C CA . ARG A 1 96 ? 14.413 27.886 39.957 1.00 10.05 96 ARG X CA 1
ATOM 750 C C . ARG A 1 96 ? 13.510 26.868 40.644 1.00 10.57 96 ARG X C 1
ATOM 751 O O . ARG A 1 96 ? 12.676 27.223 41.493 1.00 10.84 96 ARG X O 1
ATOM 759 N N . ILE A 1 97 ? 13.642 25.611 40.238 1.00 10.10 97 ILE X N 1
ATOM 760 C CA . ILE A 1 97 ? 13.006 24.515 40.947 1.00 10.65 97 ILE X CA 1
ATOM 761 C C . ILE A 1 97 ? 14.105 23.608 41.484 1.00 11.06 97 ILE X C 1
ATOM 762 O O . ILE A 1 97 ? 14.994 23.201 40.727 1.00 11.37 97 ILE X O 1
ATOM 767 N N . HIS A 1 98 ? 14.087 23.340 42.790 1.00 10.68 98 HIS X N 1
ATOM 768 C CA . HIS A 1 98 ? 14.871 22.245 43.353 1.00 10.49 98 HIS X CA 1
ATOM 769 C C . HIS A 1 98 ? 13.893 21.088 43.489 1.00 11.13 98 HIS X C 1
ATOM 770 O O . HIS A 1 98 ? 13.008 21.131 44.352 1.00 10.86 98 HIS X O 1
ATOM 777 N N . ALA A 1 99 ? 14.045 20.071 42.640 1.00 10.87 99 ALA X N 1
ATOM 778 C CA . ALA A 1 99 ? 13.206 18.873 42.668 1.00 11.75 99 ALA X CA 1
ATOM 779 C C . ALA A 1 99 ? 13.639 17.857 43.728 1.00 12.33 99 ALA X C 1
ATOM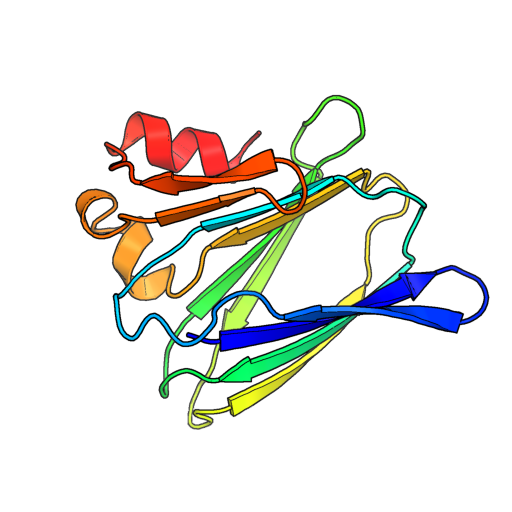 780 O O . ALA A 1 99 ? 14.822 17.561 43.870 1.00 12.93 99 ALA X O 1
ATOM 782 N N . ALA A 1 100 ? 12.663 17.317 44.456 1.00 13.09 100 ALA X N 1
ATOM 783 C CA . ALA A 1 100 ? 12.885 16.432 45.598 1.00 13.68 100 ALA X CA 1
ATOM 784 C C . ALA A 1 100 ? 13.921 17.032 46.537 1.00 14.23 100 ALA X C 1
ATOM 785 O O . ALA A 1 100 ? 14.947 16.413 46.822 1.00 14.24 100 ALA X O 1
ATOM 787 N N . ILE A 1 101 ? 13.644 18.250 47.003 1.00 14.80 101 ILE X N 1
ATOM 788 C CA . ILE A 1 101 ? 14.492 18.911 47.993 1.00 15.12 101 ILE X CA 1
ATOM 789 C C . ILE A 1 101 ? 14.378 18.195 49.343 1.00 16.07 101 ILE X C 1
ATOM 790 O O . ILE A 1 101 ? 15.140 18.487 50.268 1.00 16.05 101 ILE X O 1
ATOM 795 N N . ASN A 1 102 ? 13.421 17.267 49.448 1.00 16.85 102 ASN X N 1
ATOM 796 C CA . ASN A 1 102 ? 13.317 16.388 50.625 1.00 17.95 102 ASN X CA 1
ATOM 797 C C . ASN A 1 102 ? 14.503 15.443 50.722 1.00 18.57 102 ASN X C 1
ATOM 798 O O . ASN A 1 102 ? 14.821 14.970 51.810 1.00 19.54 102 ASN X O 1
ATOM 803 N N . VAL A 1 10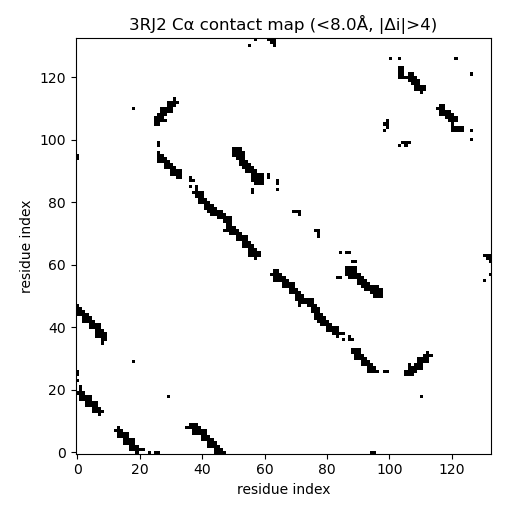3 ? 15.141 15.187 49.577 1.00 18.90 103 VAL X N 1
ATOM 804 C CA . VAL A 1 103 ? 16.355 14.383 49.484 1.00 19.04 103 VAL X CA 1
ATOM 805 C C . VAL A 1 103 ? 17.624 15.266 49.426 1.00 18.91 103 VAL X C 1
ATOM 806 O O . VAL A 1 103 ? 18.489 15.155 50.286 1.00 18.79 103 VAL X O 1
ATOM 810 N N . SER A 1 104 ? 17.703 16.160 48.437 1.00 18.23 104 SER X N 1
ATOM 811 C CA . SER A 1 104 ? 18.919 16.928 48.167 1.00 17.69 104 SER X CA 1
ATOM 812 C C . SER A 1 104 ? 19.330 17.920 49.258 1.00 17.60 104 SER X C 1
ATOM 813 O O . SER A 1 104 ? 20.508 18.265 49.365 1.00 17.73 104 SER X O 1
ATOM 816 N N . LEU A 1 105 ? 18.387 18.375 50.074 1.00 17.41 105 LEU X N 1
ATOM 817 C CA . LEU A 1 105 ? 18.728 19.373 51.099 1.00 17.59 105 LEU X CA 1
ATOM 818 C C . LEU A 1 105 ? 19.659 18.795 52.152 1.00 17.67 105 LEU X C 1
ATOM 819 O O . LEU A 1 105 ? 20.572 19.473 52.615 1.00 17.29 105 LEU X O 1
ATOM 824 N N . THR A 1 106 ? 19.426 17.535 52.507 1.00 18.30 106 THR X N 1
ATOM 825 C CA . THR A 1 106 ? 20.262 16.843 53.481 1.00 18.59 106 THR X CA 1
ATOM 826 C C . THR A 1 106 ? 21.376 16.050 52.797 1.00 18.93 106 THR X C 1
ATOM 827 O O . THR A 1 106 ? 22.412 15.789 53.407 1.00 18.45 106 THR X O 1
ATOM 831 N N . ASN A 1 107 ? 21.166 15.688 51.526 1.00 19.77 107 ASN X N 1
ATOM 832 C CA . ASN A 1 107 ? 22.169 14.970 50.714 1.00 20.41 107 ASN X CA 1
ATOM 833 C C . ASN A 1 107 ? 22.473 15.711 49.424 1.00 20.12 107 ASN X C 1
ATOM 834 O O . ASN A 1 107 ? 22.104 15.236 48.347 1.00 20.11 107 ASN X O 1
ATOM 839 N N . PRO A 1 108 ? 23.152 16.863 49.513 1.00 19.79 108 PRO X N 1
ATOM 840 C CA . PRO A 1 108 ? 23.297 17.670 48.313 1.00 19.98 108 PRO X CA 1
ATOM 841 C C . PRO A 1 108 ? 24.126 16.956 47.258 1.00 20.56 108 PRO X C 1
ATOM 842 O O . PRO A 1 108 ? 24.064 17.310 46.069 1.00 20.42 108 PRO X O 1
ATOM 846 N N . GLY A 1 109 ? 24.875 15.944 47.703 1.00 21.63 109 GLY X N 1
ATOM 847 C CA . GLY A 1 109 ? 25.631 15.058 46.812 1.00 22.50 109 GLY X CA 1
ATOM 848 C C . GLY A 1 109 ? 24.778 14.202 45.874 1.00 23.28 109 GLY X C 1
ATOM 849 O O . GLY A 1 109 ? 25.304 13.638 44.911 1.00 24.09 109 GLY X O 1
ATOM 850 N N . ASP A 1 110 ? 23.477 14.097 46.160 1.00 23.19 110 ASP X N 1
ATOM 851 C CA . ASP A 1 110 ? 22.535 13.315 45.345 1.00 23.58 110 ASP X CA 1
ATOM 852 C C . ASP A 1 110 ? 22.037 14.083 44.095 1.00 23.31 110 ASP X C 1
ATOM 853 O O . ASP A 1 110 ? 21.423 13.494 43.208 1.00 22.96 110 ASP X O 1
ATOM 858 N N . VAL A 1 111 ? 22.282 15.395 44.037 1.00 23.03 111 VAL X N 1
ATOM 859 C CA . VAL A 1 111 ? 21.963 16.182 42.842 1.00 22.78 111 VAL X CA 1
ATOM 860 C C . VAL A 1 111 ? 23.046 15.950 41.799 1.00 23.19 111 VAL X C 1
ATOM 861 O O . VAL A 1 111 ? 24.216 16.196 42.068 1.00 22.89 111 VAL X O 1
ATOM 865 N N . HIS A 1 112 ? 22.667 15.489 40.611 1.00 23.90 112 HIS X N 1
ATOM 866 C CA . HIS A 1 112 ? 23.652 15.317 39.536 1.00 24.95 112 HIS X CA 1
ATOM 867 C C . HIS A 1 112 ? 23.355 16.062 38.253 1.00 24.43 112 HIS X C 1
ATOM 868 O O . HIS A 1 112 ? 24.131 15.984 37.300 1.00 24.63 112 HIS X O 1
ATOM 875 N N . MET A 1 113 ? 22.250 16.796 38.236 1.00 24.00 113 MET X N 1
ATOM 876 C CA . MET A 1 113 ? 21.794 17.482 37.021 1.00 23.57 113 MET X CA 1
ATOM 877 C C . MET A 1 113 ? 21.314 18.896 37.336 1.00 22.62 113 MET X C 1
ATOM 878 O O . MET A 1 113 ? 20.551 19.092 38.277 1.00 21.39 113 MET X O 1
ATOM 883 N N . HIS A 1 114 ? 21.792 19.872 36.561 1.00 22.42 114 HIS X N 1
ATOM 884 C CA . HIS A 1 114 ? 21.222 21.211 36.550 1.00 22.36 114 HIS X CA 1
ATOM 885 C C . HIS A 1 114 ? 20.740 21.523 35.141 1.00 22.82 114 HIS X C 1
ATOM 886 O O . HIS A 1 114 ? 21.529 21.504 34.189 1.00 22.90 114 HIS X O 1
ATOM 893 N N . TYR A 1 115 ? 19.448 21.798 35.010 1.00 22.70 115 TYR X N 1
ATOM 894 C CA . TYR A 1 115 ? 18.888 22.215 33.733 1.00 23.86 115 TYR X CA 1
ATOM 895 C C . TYR A 1 115 ? 18.875 23.732 33.632 1.00 24.84 115 TYR X C 1
ATOM 896 O O . TYR A 1 115 ? 18.222 24.405 34.419 1.00 24.08 115 TYR X O 1
ATOM 905 N N . ASP A 1 116 ? 19.622 24.277 32.682 1.00 27.05 116 ASP X N 1
ATOM 906 C CA . ASP A 1 116 ? 19.532 25.705 32.429 1.00 29.40 116 ASP X CA 1
ATOM 907 C C . ASP A 1 116 ? 18.697 25.860 31.196 1.00 30.69 116 ASP X C 1
ATOM 908 O O . ASP A 1 116 ? 19.061 25.365 30.136 1.00 31.22 116 ASP X O 1
ATOM 913 N N . GLU A 1 117 ? 17.587 26.568 31.344 1.00 32.52 117 GLU X N 1
ATOM 914 C CA . GLU A 1 117 ? 16.508 26.547 30.362 1.00 34.51 117 GLU X CA 1
ATOM 915 C C . GLU A 1 117 ? 16.883 26.887 28.918 1.00 35.83 117 GLU X C 1
ATOM 916 O O . GLU A 1 117 ? 16.331 26.296 27.982 1.00 36.45 117 GLU X O 1
ATOM 922 N N . THR A 1 118 ? 17.803 27.823 28.721 1.00 37.13 118 THR X N 1
ATOM 923 C CA . THR A 1 118 ? 18.189 28.168 27.345 1.00 38.86 118 THR X CA 1
ATOM 924 C C . THR A 1 118 ? 19.688 27.959 27.022 1.00 39.07 118 THR X C 1
ATOM 925 O O . THR A 1 118 ? 20.107 28.060 25.860 1.00 39.36 118 THR X O 1
ATOM 929 N N . GLU A 1 119 ? 20.469 27.638 28.055 1.00 39.27 119 GLU X N 1
ATOM 930 C CA . GLU A 1 119 ? 21.891 27.316 27.915 1.00 39.13 119 GLU X CA 1
ATOM 931 C C . GLU A 1 119 ? 22.247 25.844 28.211 1.00 38.17 119 GLU X C 1
ATOM 932 O O . GLU A 1 119 ? 23.413 25.518 28.432 1.00 38.12 119 GLU X O 1
ATOM 938 N N . GLY A 1 120 ? 21.240 24.971 28.211 1.00 37.21 120 GLY X N 1
ATOM 939 C CA . GLY A 1 120 ? 21.443 23.520 28.248 1.00 35.88 120 GLY X CA 1
ATOM 940 C C . GLY A 1 120 ? 21.632 22.849 29.603 1.00 35.03 120 GLY X C 1
ATOM 941 O O . GLY A 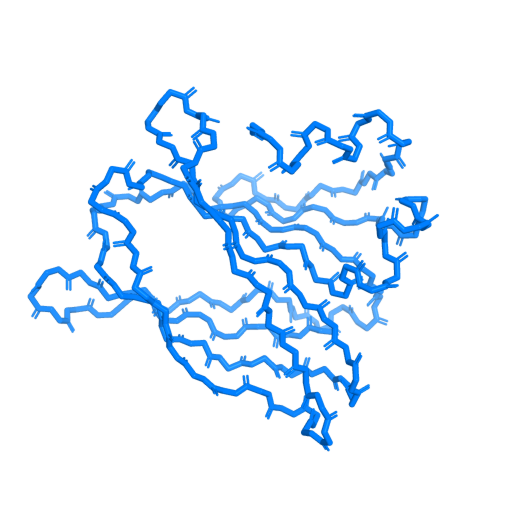1 120 ? 21.802 23.503 30.637 1.00 35.12 120 GLY X O 1
ATOM 942 N N . GLU A 1 121 ? 21.611 21.523 29.580 1.00 33.70 121 GLU X N 1
ATOM 943 C CA . GLU A 1 121 ? 21.829 20.715 30.772 1.00 32.71 121 GLU X CA 1
ATOM 944 C C . GLU A 1 121 ? 23.309 20.657 31.197 1.00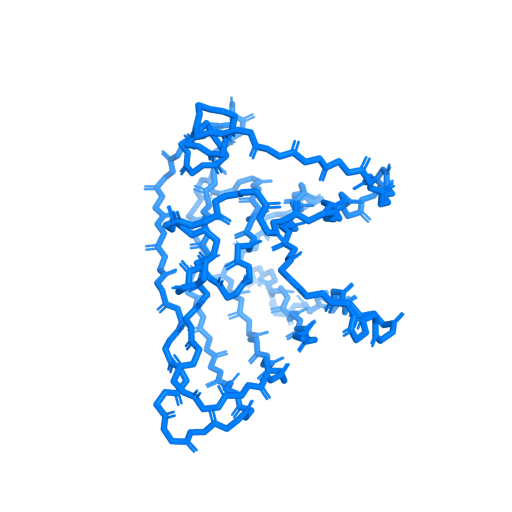 31.41 121 GLU X C 1
ATOM 945 O O . GLU A 1 121 ? 24.219 20.564 30.364 1.00 30.99 121 GLU X O 1
ATOM 951 N N . GLN A 1 122 ? 23.539 20.756 32.499 1.00 29.81 122 GLN X N 1
ATOM 952 C CA . GLN A 1 122 ? 24.873 20.634 33.048 1.00 28.96 122 GLN X CA 1
ATOM 953 C C . GLN A 1 122 ? 24.930 19.456 34.018 1.00 27.74 122 GLN X C 1
ATOM 954 O O . GLN A 1 122 ? 24.150 19.386 34.968 1.00 27.45 122 GLN X O 1
ATOM 960 N N . ILE A 1 123 ? 25.848 18.530 33.779 1.00 26.05 123 ILE X N 1
ATOM 961 C CA . ILE A 1 123 ? 26.073 17.444 34.717 1.00 25.23 123 ILE X CA 1
ATOM 962 C C . ILE A 1 123 ? 27.109 17.893 35.738 1.00 24.49 123 ILE X C 1
ATOM 963 O O . ILE A 1 123 ? 28.256 18.209 35.399 1.00 24.24 123 ILE X O 1
ATOM 968 N N . ARG A 1 124 ? 26.679 17.945 36.992 1.00 23.69 124 ARG X N 1
ATOM 969 C CA . ARG A 1 124 ? 27.544 18.374 38.069 1.00 23.86 124 ARG X CA 1
ATOM 970 C C . ARG A 1 124 ? 27.029 17.910 39.415 1.00 23.32 124 ARG X C 1
ATOM 971 O O . ARG A 1 124 ? 25.849 17.627 39.575 1.00 22.75 124 ARG X O 1
ATOM 979 N N . SER A 1 125 ? 27.941 17.851 40.375 1.00 23.16 125 SER X N 1
ATOM 980 C CA . SER A 1 125 ? 27.592 17.618 41.758 1.00 23.62 125 SER X CA 1
ATOM 981 C C . SER A 1 125 ? 27.736 18.924 42.552 1.00 22.82 125 SER X C 1
ATOM 982 O O . SER A 1 125 ? 28.344 19.891 42.084 1.00 23.42 125 SER X O 1
ATOM 985 N N . TYR A 1 126 ? 27.172 18.943 43.748 1.00 21.59 126 TYR X N 1
ATOM 986 C CA . TYR A 1 126 ? 27.166 20.113 44.594 1.00 21.05 126 TYR X CA 1
ATOM 987 C C . TYR A 1 126 ? 27.575 19.679 45.977 1.00 20.50 126 TYR X C 1
ATOM 988 O O . TYR A 1 126 ? 27.002 18.738 46.511 1.00 19.90 126 TYR X O 1
ATOM 997 N N . ASP A 1 127 ? 28.549 20.368 46.566 1.00 19.89 127 ASP X N 1
ATOM 998 C CA . ASP A 1 127 ? 28.770 20.210 47.999 1.00 19.44 127 ASP X CA 1
ATOM 999 C C . ASP A 1 127 ? 27.776 21.069 48.776 1.00 18.45 127 ASP X C 1
ATOM 1000 O O . ASP A 1 127 ? 26.981 21.792 48.173 1.00 17.91 127 ASP X O 1
ATOM 1005 N N . ALA A 1 128 ? 27.811 20.982 50.105 1.00 17.64 128 ALA X N 1
ATOM 1006 C CA . ALA A 1 128 ? 26.863 21.703 50.948 1.00 17.06 128 ALA X CA 1
ATOM 1007 C C . ALA A 1 128 ? 26.837 23.198 50.625 1.00 16.53 128 ALA X C 1
ATOM 1008 O O . ALA A 1 128 ? 25.754 23.787 50.570 1.00 16.74 128 ALA X O 1
ATOM 1010 N N . ALA A 1 129 ? 28.022 23.789 50.417 1.00 15.53 129 ALA X N 1
ATOM 1011 C CA . ALA A 1 129 ? 28.172 25.231 50.150 1.00 15.14 129 ALA X CA 1
ATOM 1012 C C . ALA A 1 129 ? 27.656 25.653 48.774 1.00 14.61 129 ALA X C 1
ATOM 1013 O O . ALA A 1 129 ? 26.973 26.664 48.651 1.00 14.18 129 ALA X O 1
ATOM 1015 N N . GLU A 1 130 ? 27.989 24.879 47.752 1.00 14.24 130 GLU X N 1
ATOM 1016 C CA . GLU A 1 130 ? 27.503 25.137 46.390 1.00 14.25 130 GLU X CA 1
ATOM 1017 C C . GLU A 1 130 ? 25.982 24.952 46.319 1.00 13.96 130 GLU X C 1
ATOM 1018 O O . GLU A 1 130 ? 25.290 25.676 45.609 1.00 13.56 130 GLU X O 1
ATOM 1024 N N . PHE A 1 131 ? 25.467 23.985 47.072 1.00 13.50 131 PHE X N 1
ATOM 1025 C CA . PHE A 1 131 ? 24.041 23.730 47.095 1.00 13.07 131 PHE X CA 1
ATOM 1026 C C . PHE A 1 131 ? 23.346 24.892 47.776 1.00 13.36 131 PHE X C 1
ATOM 1027 O O . PHE A 1 131 ? 22.390 25.429 47.237 1.00 13.34 131 PHE X O 1
ATOM 1035 N N . ALA A 1 132 ? 23.818 25.270 48.964 1.00 13.66 132 ALA X N 1
ATOM 1036 C CA . ALA A 1 132 ? 23.227 26.394 49.703 1.00 13.65 132 ALA X CA 1
ATOM 1037 C C . ALA A 1 132 ? 23.163 27.685 48.878 1.00 13.83 132 ALA X C 1
ATOM 1038 O O . ALA A 1 132 ? 22.160 28.422 48.920 1.00 13.13 132 ALA X O 1
ATOM 1040 N N . ARG A 1 133 ? 24.222 27.942 48.116 1.00 13.63 133 ARG X N 1
ATOM 1041 C CA . ARG A 1 133 ? 24.262 29.098 47.237 1.00 14.31 133 ARG X CA 1
ATOM 1042 C C . ARG A 1 133 ? 23.050 29.130 46.281 1.00 14.04 133 ARG X C 1
ATOM 1043 O O . ARG A 1 133 ? 22.449 30.196 46.058 1.00 13.73 133 ARG X O 1
ATOM 1051 N N . THR A 1 134 ? 22.670 27.970 45.743 1.00 13.41 134 THR X N 1
ATOM 1052 C CA . THR A 1 134 ? 21.568 27.912 44.772 1.00 12.49 134 THR X CA 1
ATOM 1053 C C . THR A 1 134 ? 20.197 28.219 45.392 1.00 12.35 134 THR X C 1
ATOM 1054 O O . THR A 1 134 ? 19.252 28.460 44.672 1.00 12.14 134 THR X O 1
ATOM 1058 N N . LEU A 1 135 ? 20.098 28.182 46.722 1.00 12.47 135 LEU X N 1
ATOM 1059 C CA . LEU A 1 135 ? 18.879 28.552 47.440 1.00 12.24 135 LEU X CA 1
ATOM 1060 C C . LEU A 1 135 ? 18.730 30.057 47.586 1.00 13.02 135 LEU X C 1
ATOM 1061 O O . LEU A 1 135 ? 17.608 30.569 47.724 1.00 12.34 135 LEU X O 1
ATOM 1066 N N . ALA A 1 136 ? 19.862 30.764 47.558 1.00 13.49 136 ALA X N 1
ATOM 1067 C CA . ALA A 1 136 ? 19.906 32.195 47.878 1.00 14.15 136 ALA X CA 1
ATOM 1068 C C . ALA A 1 136 ? 20.169 33.147 46.686 1.00 14.69 136 ALA X C 1
ATOM 1069 O O . ALA A 1 136 ? 19.800 34.317 46.737 1.00 15.01 136 ALA X O 1
ATOM 1071 N N . ALA A 1 137 ? 20.807 32.664 45.627 1.00 15.36 137 ALA X N 1
ATOM 1072 C CA . ALA A 1 137 ? 21.160 33.530 44.502 1.00 15.69 137 ALA X CA 1
ATOM 1073 C C . ALA A 1 137 ? 21.034 32.783 43.205 1.00 16.02 137 ALA X C 1
ATOM 1074 O O . ALA A 1 137 ? 21.189 31.556 43.204 1.00 15.20 137 ALA X O 1
#

Nearest PDB structures (foldseek):
  3rj2-assembly1_X  TM=1.008E+00  e=6.779E-27  Singapore grouper iridovirus
  4h4n-assembly1_A  TM=6.907E-01  e=1.246E-01  Bacillus anthracis str. Ames
  6az2-assembly2_D  TM=5.742E-01  e=6.918E-01  Saccharomyces cerevisiae S288C
  2xwx-assembly1_B  TM=4.491E-01  e=4.697E-01  Vibrio cholerae
  8gum-assembly1_A  TM=3.477E-01  e=8.166E-01  Vibrio campbellii ATCC BAA-1116

Sequence (133 aa):
IVANCEFVNATGKKTTILVNENWAKYCWIWTYKFPEKYTLLRYSVDGEMFMRHRVTFFNATGRYITHTHLNHGLEDVLEGSLAVPKDAAYARIHAAINVSLTNPGDVHMHYDETEGEQIRSYDAAEFARTLAA

Radius of gyration: 13.89 Å; Cα contacts (8 Å, |Δi|>4): 319; chains: 1; bounding box: 32×33×26 Å

Secondary structure (DSSP, 8-state):
-EEEEEEE-TT--EEEEE--SS--S-EEEEEEE-SS---EEEEEEE--TT-EEEEEEE-TTS-EEEEEEEE-TT-SEEEEEEEPPTT--EEEEETTHHHHTT-GGGEEEEEETTTEEEE----HHHHHHHHH-

B-factor: mean 21.69, std 14.85, range [4.89, 420.0]

Foldseek 3Di:
DWKWKWFAAPVGDTDIDIPDDPPPQDWEKEKEFDPDDTFKIKMKDQAAAQFKKKKWFAAPVRFTDDIDIDTQHHHRIGTDMDTDDPRGRMIMMGTRCVPCQVPQQSYQWYQYPPPGIDGDGADNVRVVVVRGD

Solvent-accessible surface area: 7289 Å² total; per-residue (Å²): 31,26,1,54,0,45,0,16,22,90,127,43,110,115,39,78,18,79,12,1,96,114,115,94,104,182,7,4,1,0,15,10,135,20,102,58,165,6,67,59,1,117,29,32,4,76,10,109,100,132,34,89,2,22,0,0,3,5,39,82,109,20,171,92,46,54,64,50,67,8,89,3,30,132,104,76,61,28,118,31,58,27,74,11,28,206,80,9,24,53,0,22,7,1,1,5,6,67,55,2,91,112,72,24,41,69,0,106,10,23,25,36,57,118,142,39,78,73,124,93,59,12,86,74,75,78,5,50,138,7,34,60,44